Protein AF-A0A962HTV7-F1 (afdb_monomer)

Nearest PDB structures (foldseek):
  1p5q-assembly1_A  TM=6.324E-01  e=2.168E-01  Homo sapiens
  2nc9-assembly1_A  TM=6.480E-01  e=4.205E-01  Homo sapiens
  4gcn-assembly2_B  TM=6.660E-01  e=2.260E+00  Caenorhabditis elegans
  7kw7-assembly1_E  TM=5.83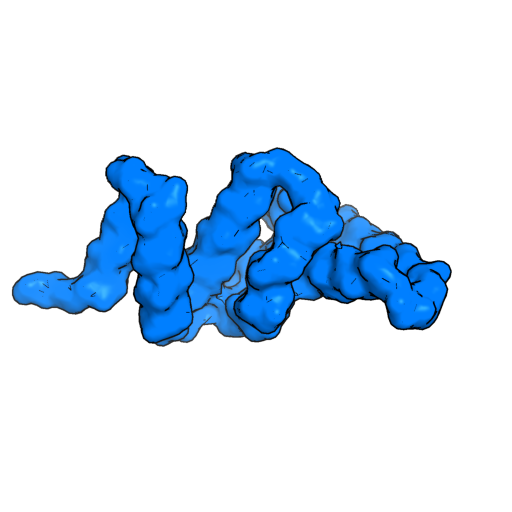3E-01  e=1.843E+00  Homo sapiens
  7aoi-assembly1_BE  TM=5.319E-01  e=8.501E+00  Trypanosoma brucei

Structure (mmCIF, N/CA/C/O backbone):
data_AF-A0A962HTV7-F1
#
_entry.id   AF-A0A962HTV7-F1
#
loop_
_atom_site.group_PDB
_atom_site.id
_atom_site.type_symbol
_atom_site.label_atom_id
_atom_site.label_alt_id
_atom_site.label_comp_id
_atom_site.label_asym_id
_atom_site.label_entity_id
_atom_site.label_seq_id
_atom_site.pdbx_PDB_ins_code
_atom_site.Cartn_x
_atom_site.Cartn_y
_atom_site.Cartn_z
_atom_site.occupancy
_atom_site.B_iso_or_equiv
_atom_site.auth_seq_id
_atom_site.auth_comp_id
_atom_site.auth_asym_id
_atom_site.auth_atom_id
_atom_site.pdbx_PDB_model_num
ATOM 1 N N . HIS A 1 1 ? 0.666 6.417 -7.016 1.00 88.81 1 HIS A N 1
ATOM 2 C CA . HIS A 1 1 ? -0.487 7.275 -6.655 1.00 88.81 1 HIS A CA 1
ATOM 3 C C . HIS A 1 1 ? -1.393 7.569 -7.860 1.00 88.81 1 HIS A C 1
ATOM 5 O O . HIS A 1 1 ? -2.599 7.475 -7.695 1.00 88.81 1 HIS A O 1
ATOM 11 N N . TYR A 1 2 ? -0.875 7.818 -9.074 1.00 94.69 2 TYR A N 1
ATOM 12 C CA . TYR A 1 2 ? -1.712 7.952 -10.287 1.00 94.69 2 TYR A CA 1
ATOM 13 C C . TYR A 1 2 ? -2.654 6.764 -10.548 1.00 94.69 2 TYR A C 1
ATOM 15 O O . TYR A 1 2 ? -3.833 6.977 -10.811 1.00 94.69 2 TYR A O 1
ATOM 23 N N . VAL A 1 3 ? -2.175 5.520 -10.400 1.00 96.19 3 VAL A N 1
ATOM 24 C CA . VAL A 1 3 ? -3.024 4.314 -10.500 1.00 96.19 3 VAL A CA 1
ATOM 25 C C . VAL A 1 3 ? -4.220 4.380 -9.545 1.00 96.19 3 VAL A C 1
ATOM 27 O O . VAL A 1 3 ? -5.345 4.097 -9.948 1.00 96.19 3 VAL A O 1
ATOM 30 N N . LEU A 1 4 ? -3.992 4.819 -8.302 1.00 96.00 4 LEU A N 1
ATOM 31 C CA . LEU A 1 4 ? -5.054 4.985 -7.311 1.00 96.00 4 LEU A CA 1
ATOM 32 C C . LEU A 1 4 ? -6.074 6.042 -7.752 1.00 96.00 4 LEU A C 1
ATOM 34 O O . LEU A 1 4 ? -7.269 5.802 -7.631 1.00 96.00 4 LEU A O 1
ATOM 38 N N . ALA A 1 5 ? -5.616 7.178 -8.286 1.00 96.81 5 ALA A N 1
ATOM 39 C CA . ALA A 1 5 ? -6.492 8.243 -8.775 1.00 96.81 5 ALA A CA 1
ATOM 40 C C . ALA A 1 5 ? -7.346 7.788 -9.972 1.00 96.81 5 ALA A C 1
ATOM 42 O O . ALA A 1 5 ? -8.553 8.018 -9.992 1.00 96.81 5 ALA A O 1
ATOM 43 N N . LEU A 1 6 ? -6.747 7.081 -10.938 1.00 97.50 6 LEU A N 1
ATOM 44 C CA . LEU A 1 6 ? -7.475 6.500 -12.071 1.00 97.50 6 LEU A CA 1
ATOM 45 C C . LEU A 1 6 ? -8.525 5.492 -11.591 1.00 97.50 6 LEU A C 1
ATOM 47 O O . LEU A 1 6 ? -9.695 5.595 -11.947 1.00 97.50 6 LEU A O 1
ATOM 51 N N . ALA A 1 7 ? -8.137 4.552 -10.732 1.00 95.94 7 ALA A N 1
ATOM 52 C CA . ALA A 1 7 ? -9.064 3.563 -10.196 1.00 95.94 7 ALA A CA 1
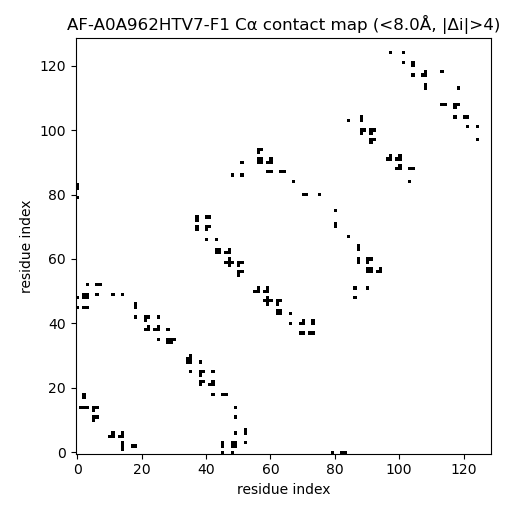ATOM 53 C C . ALA A 1 7 ? -10.171 4.196 -9.331 1.00 95.94 7 ALA A C 1
ATOM 55 O O . ALA A 1 7 ? -11.315 3.748 -9.367 1.00 95.94 7 ALA A O 1
ATOM 56 N N . ALA A 1 8 ? -9.880 5.270 -8.590 1.00 94.81 8 ALA A N 1
ATOM 57 C CA . ALA A 1 8 ? -10.894 6.041 -7.870 1.00 94.81 8 ALA A CA 1
ATOM 58 C C . ALA A 1 8 ? -11.913 6.703 -8.813 1.00 94.81 8 ALA A C 1
ATOM 60 O O . ALA A 1 8 ? -13.091 6.753 -8.477 1.00 94.81 8 ALA A O 1
ATOM 61 N N . ALA A 1 9 ? -11.484 7.124 -10.004 1.00 97.25 9 ALA A N 1
ATOM 62 C CA . ALA A 1 9 ? -12.346 7.675 -11.049 1.00 97.25 9 ALA A CA 1
ATOM 63 C C . ALA A 1 9 ? -13.038 6.605 -11.925 1.00 97.25 9 ALA A C 1
ATOM 65 O O . ALA A 1 9 ? -13.575 6.937 -12.978 1.00 97.25 9 ALA A O 1
ATOM 66 N N . GLY A 1 10 ? -12.978 5.316 -11.563 1.00 95.38 10 GLY A N 1
ATOM 67 C CA . GLY A 1 10 ? -13.535 4.217 -12.369 1.00 95.38 10 GLY A CA 1
ATOM 68 C C . GLY A 1 10 ? -12.771 3.932 -13.670 1.00 95.38 10 GLY A C 1
ATOM 69 O O . GLY A 1 10 ? -13.183 3.106 -14.482 1.00 95.38 10 GLY A O 1
ATOM 70 N N . ARG A 1 11 ? -11.620 4.580 -13.870 1.00 97.69 11 ARG A N 1
ATOM 71 C CA . ARG A 1 11 ? -10.777 4.520 -15.071 1.00 97.69 11 ARG A CA 1
ATOM 72 C C . ARG A 1 11 ? -9.854 3.295 -15.063 1.00 97.69 11 ARG A C 1
ATOM 74 O O . ARG A 1 11 ? -8.638 3.401 -15.236 1.00 97.69 11 ARG A O 1
ATOM 81 N N . TYR A 1 12 ? -10.431 2.112 -14.850 1.00 95.75 12 TYR A N 1
ATOM 82 C CA . TYR A 1 12 ? -9.683 0.864 -14.661 1.00 95.75 12 TYR A CA 1
ATOM 83 C C . TYR A 1 12 ? -8.871 0.448 -15.888 1.00 95.75 12 TYR A C 1
ATOM 85 O O . TYR A 1 12 ? -7.762 -0.051 -15.734 1.00 95.75 12 TYR A O 1
ATOM 93 N N . GLN A 1 13 ? -9.361 0.705 -17.104 1.00 96.88 13 GLN A N 1
ATOM 94 C CA . GLN A 1 13 ? -8.603 0.405 -18.322 1.00 96.88 13 GLN A CA 1
ATOM 95 C C . GLN A 1 13 ? -7.285 1.191 -18.378 1.00 96.88 13 GLN A C 1
ATOM 97 O O . GLN A 1 13 ? -6.234 0.606 -18.627 1.00 96.88 13 GLN A O 1
ATOM 102 N N . GLN A 1 14 ? -7.311 2.498 -18.087 1.00 97.69 14 GLN A N 1
ATOM 103 C CA . GLN A 1 14 ? -6.086 3.305 -18.053 1.00 97.69 14 GLN A CA 1
ATOM 104 C C . GLN A 1 14 ? -5.178 2.916 -16.882 1.00 97.69 14 GLN A C 1
ATOM 106 O O . GLN A 1 14 ? -3.958 2.901 -17.029 1.00 97.69 14 GLN A O 1
ATOM 111 N N . ALA A 1 15 ? -5.757 2.571 -15.731 1.00 96.81 15 ALA A N 1
ATOM 112 C CA . ALA A 1 15 ? -4.986 2.117 -14.580 1.00 96.81 15 ALA A CA 1
ATOM 113 C C . ALA A 1 15 ? -4.248 0.792 -14.864 1.00 96.81 15 ALA A C 1
ATOM 115 O O . ALA A 1 15 ? -3.066 0.668 -14.548 1.00 96.81 15 ALA A O 1
ATOM 116 N N . ASN A 1 16 ? -4.915 -0.159 -15.525 1.00 96.00 16 ASN A N 1
ATOM 117 C CA . ASN A 1 16 ? -4.320 -1.422 -15.963 1.00 96.00 16 ASN A CA 1
ATOM 118 C C . ASN A 1 16 ? -3.258 -1.214 -17.051 1.00 96.00 16 ASN A C 1
ATOM 120 O O . ASN A 1 16 ? -2.215 -1.860 -17.005 1.00 96.00 16 ASN A O 1
ATOM 124 N N . ALA A 1 17 ? -3.480 -0.291 -17.993 1.00 96.69 17 ALA A N 1
ATOM 125 C CA . ALA A 1 17 ? -2.478 0.060 -18.999 1.00 96.69 17 ALA A CA 1
ATOM 126 C C . ALA A 1 17 ? -1.202 0.633 -18.357 1.00 96.69 17 ALA A C 1
ATOM 128 O O . ALA A 1 17 ? -0.097 0.254 -18.741 1.00 96.69 17 ALA A O 1
ATOM 129 N N . LEU A 1 18 ? -1.344 1.484 -17.334 1.00 95.44 18 LEU A N 1
ATOM 130 C CA . LEU A 1 18 ? -0.204 2.005 -16.579 1.00 95.44 18 LEU A CA 1
ATOM 131 C C . LEU A 1 18 ? 0.526 0.896 -15.808 1.00 95.44 18 LEU A C 1
ATOM 133 O O . LEU A 1 18 ? 1.751 0.846 -15.844 1.00 95.44 18 LEU A O 1
ATOM 137 N N . LEU A 1 19 ? -0.201 -0.016 -15.151 1.00 94.81 19 LEU A N 1
ATOM 138 C CA . LEU A 1 19 ? 0.411 -1.180 -14.498 1.00 94.81 19 LEU A CA 1
ATOM 139 C C . LEU A 1 19 ? 1.182 -2.046 -15.504 1.00 94.81 19 LEU A C 1
ATOM 141 O O . LEU A 1 19 ? 2.302 -2.459 -15.213 1.00 94.81 19 LEU A O 1
ATOM 145 N N . LYS A 1 20 ? 0.605 -2.300 -16.683 1.00 94.50 20 LYS A N 1
ATOM 146 C CA . LYS A 1 20 ? 1.284 -3.046 -17.744 1.00 94.50 20 LYS A CA 1
ATOM 147 C C . LYS A 1 20 ? 2.580 -2.353 -18.164 1.00 94.50 20 LYS A C 1
ATOM 149 O O . LYS A 1 20 ? 3.619 -2.995 -18.146 1.00 94.50 20 LYS A O 1
ATOM 154 N N . ALA A 1 21 ? 2.544 -1.051 -18.439 1.00 92.81 21 ALA A N 1
ATOM 155 C CA . ALA A 1 21 ? 3.743 -0.297 -18.805 1.00 92.81 21 ALA A CA 1
ATOM 156 C C . ALA A 1 21 ? 4.833 -0.348 -17.714 1.00 92.81 21 ALA A C 1
ATOM 158 O O . ALA A 1 21 ? 6.016 -0.461 -18.023 1.00 92.81 21 ALA A O 1
ATOM 159 N N . VAL A 1 22 ? 4.441 -0.308 -16.434 1.00 91.19 22 VAL A N 1
ATOM 160 C CA . VAL A 1 22 ? 5.371 -0.456 -15.302 1.00 91.19 22 VAL A CA 1
ATOM 161 C C . VAL A 1 22 ? 6.019 -1.845 -15.276 1.00 91.19 22 VAL A C 1
ATOM 163 O O . VAL A 1 22 ? 7.219 -1.938 -15.025 1.00 91.19 22 VAL A O 1
ATOM 166 N N . ARG A 1 23 ? 5.257 -2.910 -15.552 1.00 89.81 23 ARG A N 1
ATOM 167 C CA . ARG A 1 23 ? 5.780 -4.285 -15.617 1.00 89.81 23 ARG A CA 1
ATOM 168 C C . ARG A 1 23 ? 6.697 -4.492 -16.819 1.00 89.81 23 ARG A C 1
ATOM 170 O O . ARG A 1 23 ? 7.797 -4.997 -16.641 1.00 89.81 23 ARG A O 1
ATOM 177 N N . ASP A 1 24 ? 6.292 -4.019 -17.994 1.00 89.62 24 ASP A N 1
ATOM 178 C CA . ASP A 1 24 ? 7.098 -4.106 -19.217 1.00 89.62 24 ASP A CA 1
ATOM 179 C C . ASP A 1 24 ? 8.453 -3.392 -19.026 1.00 89.62 24 ASP A C 1
ATOM 181 O O . ASP A 1 24 ? 9.501 -3.886 -19.435 1.00 89.62 24 ASP A O 1
ATOM 185 N N . HIS A 1 25 ? 8.461 -2.251 -18.327 1.00 84.00 25 HIS A N 1
ATOM 186 C CA . HIS A 1 25 ? 9.700 -1.559 -17.967 1.00 84.00 25 HIS A CA 1
ATOM 187 C C . HIS A 1 25 ? 10.551 -2.338 -16.950 1.00 84.00 25 HIS A C 1
ATOM 189 O O . HIS A 1 25 ? 11.777 -2.283 -17.009 1.00 84.00 25 HIS A O 1
ATOM 195 N N . ALA A 1 26 ? 9.921 -3.063 -16.020 1.00 82.38 26 ALA A N 1
ATOM 196 C CA . ALA A 1 26 ? 10.622 -3.894 -15.044 1.00 82.38 26 ALA A CA 1
ATOM 197 C C . ALA A 1 26 ? 11.347 -5.077 -15.697 1.00 82.38 26 ALA A C 1
ATOM 199 O O . ALA A 1 26 ? 12.463 -5.394 -15.297 1.00 82.38 26 ALA A O 1
ATOM 200 N N . GLU A 1 27 ? 10.733 -5.699 -16.703 1.00 82.12 27 GLU A N 1
ATOM 201 C CA . GLU A 1 27 ? 11.319 -6.812 -17.464 1.00 82.12 27 GLU A CA 1
ATOM 202 C C . GLU A 1 27 ? 12.517 -6.375 -18.318 1.00 82.12 27 GLU A C 1
ATOM 204 O O . GLU A 1 27 ? 13.414 -7.169 -18.579 1.00 82.12 27 GLU A O 1
ATOM 209 N N . ALA A 1 28 ? 12.568 -5.100 -18.711 1.00 82.00 28 ALA A N 1
ATOM 210 C CA . ALA A 1 28 ? 13.695 -4.524 -19.439 1.00 82.00 28 ALA A CA 1
ATOM 211 C C . ALA A 1 28 ? 14.869 -4.097 -18.530 1.00 82.00 28 ALA A C 1
ATOM 213 O O . ALA A 1 28 ? 15.894 -3.630 -19.035 1.00 82.00 28 ALA A O 1
ATOM 214 N N . ALA A 1 29 ? 14.734 -4.201 -17.202 1.00 73.94 29 ALA A N 1
ATOM 215 C CA . ALA A 1 29 ? 15.764 -3.764 -16.265 1.00 73.94 29 ALA A CA 1
ATOM 216 C C . ALA A 1 29 ? 16.917 -4.789 -16.167 1.00 73.94 29 ALA A C 1
ATOM 218 O O . ALA A 1 29 ? 16.657 -5.988 -16.086 1.00 73.94 29 ALA A O 1
ATOM 219 N N . PRO A 1 30 ? 18.190 -4.351 -16.102 1.00 71.62 30 PRO A N 1
ATOM 220 C CA . PRO A 1 30 ? 19.320 -5.262 -15.934 1.00 71.62 30 PRO A CA 1
ATOM 221 C C . PRO A 1 30 ? 19.273 -6.015 -14.598 1.00 71.62 30 PRO A C 1
ATOM 223 O O . PRO A 1 30 ? 19.010 -5.415 -13.544 1.00 71.62 30 PRO A O 1
ATOM 226 N N . ASP A 1 31 ? 19.607 -7.307 -14.637 1.00 70.62 31 ASP A N 1
ATOM 227 C CA . ASP A 1 31 ? 19.686 -8.162 -13.453 1.00 70.62 31 ASP A CA 1
ATOM 228 C C . ASP A 1 31 ? 20.672 -7.614 -12.403 1.00 70.62 31 ASP A C 1
ATOM 230 O O . ASP A 1 31 ? 21.729 -7.074 -12.724 1.00 70.62 31 ASP A O 1
ATOM 234 N N . GLN A 1 32 ? 20.317 -7.779 -11.121 1.00 64.75 32 GLN A N 1
ATOM 235 C CA . GLN A 1 32 ? 21.125 -7.427 -9.933 1.00 64.75 32 GLN A CA 1
ATOM 236 C C . GLN A 1 32 ? 21.332 -5.923 -9.654 1.00 64.75 32 GLN A C 1
ATOM 238 O O . GLN A 1 32 ? 22.230 -5.543 -8.903 1.00 64.75 32 GLN A O 1
ATOM 243 N N . THR A 1 33 ? 20.469 -5.051 -10.181 1.00 75.81 33 THR A N 1
ATOM 244 C CA . THR A 1 33 ? 20.556 -3.595 -9.962 1.00 75.81 33 THR A CA 1
ATOM 245 C C . THR A 1 33 ? 19.479 -3.047 -9.018 1.00 75.81 33 THR A C 1
ATOM 247 O O . THR A 1 33 ? 18.406 -3.629 -8.840 1.00 75.81 33 THR A O 1
ATOM 250 N N . ILE A 1 34 ? 19.724 -1.857 -8.451 1.00 80.31 34 ILE A N 1
ATOM 251 C CA . ILE A 1 34 ? 18.700 -1.071 -7.734 1.00 80.31 34 ILE A CA 1
ATOM 252 C C . ILE A 1 34 ? 17.473 -0.833 -8.629 1.00 80.31 34 ILE A C 1
ATOM 254 O O . ILE A 1 34 ? 16.349 -0.833 -8.134 1.00 80.31 34 ILE A O 1
ATOM 258 N N . ALA A 1 35 ? 17.668 -0.693 -9.946 1.00 81.06 35 ALA A N 1
ATOM 259 C CA . ALA A 1 35 ? 16.579 -0.509 -10.900 1.00 81.06 35 ALA A CA 1
ATOM 260 C C . ALA A 1 35 ? 15.596 -1.691 -10.893 1.00 81.06 35 ALA A C 1
ATOM 262 O O . ALA A 1 35 ? 14.388 -1.465 -10.858 1.00 81.06 35 ALA A O 1
ATOM 263 N N . LEU A 1 36 ? 16.090 -2.933 -10.824 1.00 82.75 36 LEU A N 1
ATOM 264 C CA . LEU A 1 36 ? 15.239 -4.121 -10.724 1.00 82.75 36 LEU A CA 1
ATOM 265 C C . LEU A 1 36 ? 14.406 -4.117 -9.433 1.00 82.75 36 LEU A C 1
ATOM 267 O O . LEU A 1 36 ? 13.203 -4.380 -9.464 1.00 82.75 36 LEU A O 1
ATOM 271 N N . VAL A 1 37 ? 15.022 -3.786 -8.292 1.00 84.94 37 VAL A N 1
ATOM 272 C CA . VAL A 1 37 ? 14.313 -3.692 -7.003 1.00 84.94 37 VAL A CA 1
ATOM 273 C C . VAL A 1 37 ? 13.229 -2.617 -7.073 1.00 84.94 37 VAL A C 1
ATOM 275 O O . VAL A 1 37 ? 12.064 -2.901 -6.795 1.00 84.94 37 VAL A O 1
ATOM 278 N N . THR A 1 38 ? 13.576 -1.411 -7.522 1.00 87.00 38 THR A N 1
ATOM 279 C CA . THR A 1 38 ? 12.639 -0.295 -7.708 1.00 87.00 38 THR A CA 1
ATOM 280 C C . THR A 1 38 ? 11.482 -0.682 -8.630 1.00 87.00 38 THR A C 1
ATOM 282 O O . THR A 1 38 ? 10.325 -0.399 -8.320 1.00 87.00 38 THR A O 1
ATOM 285 N N . ALA A 1 39 ? 11.747 -1.390 -9.727 1.00 87.06 39 ALA A N 1
ATOM 286 C CA . ALA A 1 39 ? 10.711 -1.799 -10.665 1.00 87.06 39 ALA A CA 1
ATOM 287 C C . ALA A 1 39 ? 9.758 -2.862 -10.082 1.00 87.06 39 ALA A C 1
ATOM 289 O O . ALA A 1 39 ? 8.539 -2.767 -10.265 1.00 87.06 39 ALA A O 1
ATOM 290 N N . ARG A 1 40 ? 10.277 -3.821 -9.301 1.00 87.81 40 ARG A N 1
ATOM 291 C CA . ARG A 1 40 ? 9.462 -4.814 -8.573 1.00 87.81 40 ARG A CA 1
ATOM 292 C C . ARG A 1 40 ? 8.580 -4.154 -7.515 1.00 87.81 40 ARG A C 1
ATOM 294 O O . ARG A 1 40 ? 7.385 -4.442 -7.457 1.00 87.81 40 ARG A O 1
ATOM 301 N N . VAL A 1 41 ? 9.139 -3.231 -6.729 1.00 93.50 41 VAL A N 1
ATOM 302 C CA . VAL A 1 41 ? 8.392 -2.464 -5.719 1.00 93.50 41 VAL A CA 1
ATOM 303 C C . VAL A 1 41 ? 7.300 -1.622 -6.387 1.00 93.50 41 VAL A C 1
ATOM 305 O O . VAL A 1 41 ? 6.157 -1.627 -5.930 1.00 93.50 41 VAL A O 1
ATOM 308 N N . ASN A 1 42 ? 7.613 -0.944 -7.495 1.00 93.75 42 ASN A N 1
ATOM 309 C CA . ASN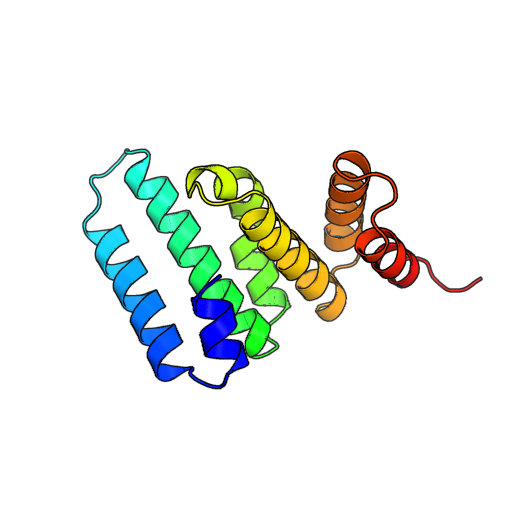 A 1 42 ? 6.648 -0.118 -8.220 1.00 93.75 42 ASN A CA 1
ATOM 310 C C . ASN A 1 42 ? 5.506 -0.958 -8.811 1.00 93.75 42 ASN A C 1
ATOM 312 O O . ASN A 1 42 ? 4.340 -0.579 -8.702 1.00 93.75 42 ASN A O 1
ATOM 316 N N . SER A 1 43 ? 5.828 -2.119 -9.387 1.00 93.56 43 SER A N 1
ATOM 317 C CA . SER A 1 43 ? 4.840 -3.054 -9.935 1.00 93.56 43 SER A CA 1
ATOM 318 C C . SER A 1 43 ? 3.889 -3.567 -8.852 1.00 93.56 43 SER A C 1
ATOM 320 O O . SER A 1 43 ? 2.672 -3.464 -9.011 1.00 93.56 43 SER A O 1
ATOM 322 N N . ALA A 1 44 ? 4.436 -4.047 -7.728 1.00 94.94 44 ALA A N 1
ATOM 323 C CA . ALA A 1 44 ? 3.652 -4.540 -6.596 1.00 94.94 44 ALA A CA 1
ATOM 324 C C . ALA A 1 44 ? 2.731 -3.451 -6.030 1.00 94.94 44 ALA A C 1
ATOM 326 O O . ALA A 1 44 ? 1.552 -3.692 -5.775 1.00 94.94 44 ALA A O 1
ATOM 327 N N . LEU A 1 45 ? 3.248 -2.228 -5.891 1.00 96.38 45 LEU A N 1
ATOM 328 C CA . LEU A 1 45 ? 2.472 -1.101 -5.397 1.00 96.38 45 LEU A CA 1
ATOM 329 C C . LEU A 1 45 ? 1.351 -0.709 -6.366 1.00 96.38 45 LEU A C 1
ATOM 331 O O . LEU A 1 45 ? 0.224 -0.485 -5.934 1.00 96.38 45 LEU A O 1
ATOM 335 N N . CYS A 1 46 ? 1.624 -0.638 -7.671 1.00 96.62 46 CYS A N 1
ATOM 336 C CA . CYS A 1 46 ? 0.600 -0.316 -8.666 1.00 96.62 46 CYS A CA 1
ATOM 337 C C . CYS A 1 46 ? -0.535 -1.351 -8.663 1.00 96.62 46 CYS A C 1
ATOM 339 O O . CYS A 1 46 ? -1.706 -0.974 -8.642 1.00 96.62 46 CYS A O 1
ATOM 341 N N . GLU A 1 47 ? -0.201 -2.639 -8.622 1.00 97.44 47 GLU A N 1
ATOM 342 C CA . GLU A 1 47 ? -1.186 -3.719 -8.549 1.00 97.44 47 GLU A CA 1
ATOM 343 C C . GLU A 1 47 ? -2.008 -3.665 -7.256 1.00 97.44 47 GLU A C 1
ATOM 345 O O . GLU A 1 47 ? -3.238 -3.723 -7.292 1.00 97.44 47 GLU A O 1
ATOM 350 N N . ALA A 1 48 ? -1.352 -3.463 -6.113 1.00 97.94 48 ALA A N 1
ATOM 351 C CA . ALA A 1 48 ? -2.032 -3.364 -4.830 1.00 97.94 48 ALA A CA 1
ATOM 352 C C . ALA A 1 48 ? -3.034 -2.201 -4.779 1.00 97.94 48 ALA A C 1
ATOM 354 O O . ALA A 1 48 ? -4.120 -2.346 -4.225 1.00 97.94 48 ALA A O 1
ATOM 355 N N . LEU A 1 49 ? -2.716 -1.053 -5.390 1.00 97.94 49 LEU A N 1
ATOM 356 C CA . LEU A 1 49 ? -3.633 0.091 -5.442 1.00 97.94 49 LEU A CA 1
ATOM 357 C C . LEU A 1 49 ? -4.901 -0.209 -6.257 1.00 97.94 49 LEU A C 1
ATOM 359 O O . LEU A 1 49 ? -5.970 0.295 -5.911 1.00 97.94 49 LEU A O 1
ATOM 363 N N . LEU A 1 50 ? -4.809 -1.028 -7.309 1.00 97.75 50 LEU A N 1
ATOM 364 C CA . LEU A 1 50 ? -5.980 -1.492 -8.061 1.00 97.75 50 LEU A CA 1
ATOM 365 C C . LEU A 1 50 ? -6.844 -2.423 -7.213 1.00 97.75 50 LEU A C 1
ATOM 367 O O . LEU A 1 50 ? -8.048 -2.198 -7.081 1.00 97.75 50 LEU A O 1
ATOM 371 N N . LEU A 1 51 ? -6.217 -3.420 -6.589 1.00 98.00 51 LEU A N 1
ATOM 372 C CA . LEU A 1 51 ? -6.891 -4.393 -5.731 1.00 98.00 51 LEU A CA 1
ATOM 373 C C . LEU A 1 51 ? -7.586 -3.723 -4.545 1.00 98.00 51 LEU A C 1
ATOM 375 O O . LEU A 1 51 ? -8.735 -4.042 -4.244 1.00 98.00 51 LEU A O 1
ATOM 379 N N . PHE A 1 52 ? -6.941 -2.731 -3.932 1.00 98.38 52 PHE A N 1
ATOM 380 C CA . PHE A 1 52 ? -7.526 -1.936 -2.858 1.00 98.38 52 PHE A CA 1
ATOM 381 C C 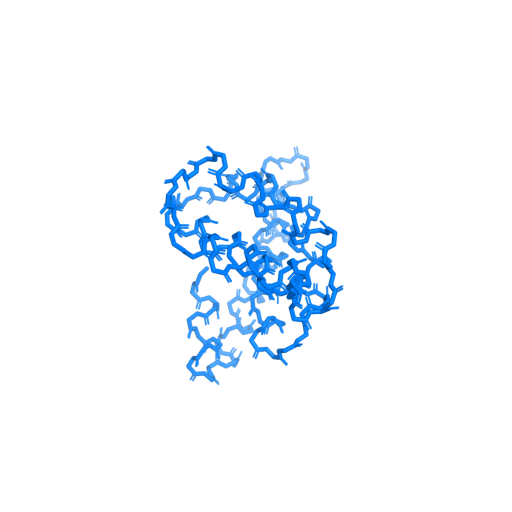. PHE A 1 52 ? -8.819 -1.247 -3.300 1.00 98.38 52 PHE A C 1
ATOM 383 O O . PHE A 1 52 ? -9.817 -1.242 -2.578 1.00 98.38 52 PHE A O 1
ATOM 390 N N . ARG A 1 53 ? -8.831 -0.678 -4.512 1.00 96.94 53 ARG A N 1
ATOM 391 C CA . ARG A 1 53 ? -10.021 -0.023 -5.075 1.00 96.94 53 ARG A CA 1
ATOM 392 C C . ARG A 1 53 ? -11.127 -1.004 -5.440 1.00 96.94 53 ARG A C 1
ATOM 394 O O . ARG A 1 53 ? -12.292 -0.636 -5.337 1.00 96.94 53 ARG A O 1
ATOM 401 N N . GLN A 1 54 ? -10.768 -2.233 -5.790 1.00 96.38 54 GLN A N 1
ATOM 402 C CA . GLN A 1 54 ? -11.700 -3.331 -6.050 1.00 96.38 54 GLN A CA 1
ATOM 403 C C . GLN A 1 54 ? -12.194 -4.023 -4.767 1.00 96.38 54 GLN A C 1
ATOM 405 O O . GLN A 1 54 ? -13.024 -4.921 -4.841 1.00 96.38 54 GLN A O 1
ATOM 410 N N . GLY A 1 55 ? -11.701 -3.624 -3.588 1.00 97.19 55 GLY A N 1
ATOM 411 C CA . GLY A 1 55 ? -12.082 -4.221 -2.307 1.00 97.19 55 GLY A CA 1
ATOM 412 C C . GLY A 1 55 ? -11.327 -5.506 -1.955 1.00 97.19 55 GLY A C 1
ATOM 413 O O . GLY A 1 55 ? -11.607 -6.103 -0.916 1.00 97.19 55 GLY A O 1
ATOM 414 N N . ASN A 1 56 ? -10.332 -5.915 -2.750 1.00 98.19 56 ASN A N 1
ATOM 415 C CA . ASN A 1 56 ? -9.463 -7.044 -2.423 1.00 98.19 56 ASN A CA 1
ATOM 416 C C . ASN A 1 56 ? -8.364 -6.612 -1.436 1.00 98.19 56 ASN A C 1
ATOM 418 O O . ASN A 1 56 ? -7.184 -6.438 -1.763 1.00 98.19 56 ASN A O 1
ATOM 422 N N . ASN A 1 57 ? -8.796 -6.380 -0.199 1.00 98.38 57 ASN A N 1
ATOM 423 C CA . ASN A 1 57 ? -7.970 -5.796 0.847 1.00 98.38 57 ASN A CA 1
ATOM 424 C C . ASN A 1 57 ? -6.882 -6.761 1.347 1.00 98.38 57 ASN A C 1
ATOM 426 O O . ASN A 1 57 ? -5.749 -6.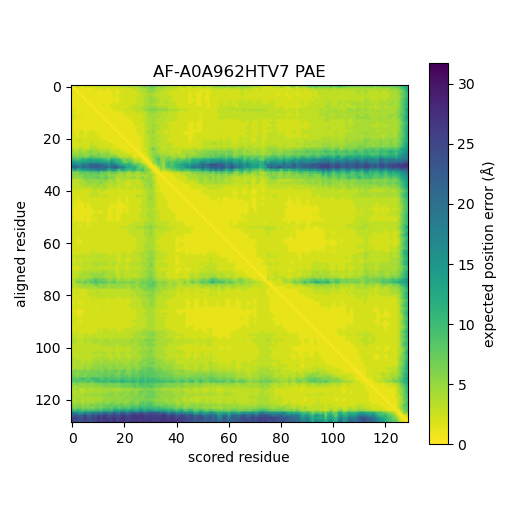336 1.546 1.00 98.38 57 ASN A O 1
ATOM 430 N N . ALA A 1 58 ? -7.179 -8.058 1.480 1.00 98.12 58 ALA A N 1
ATOM 431 C CA . ALA A 1 58 ? -6.184 -9.051 1.895 1.00 98.12 58 ALA A CA 1
ATOM 432 C C . ALA A 1 58 ? -5.016 -9.121 0.898 1.00 98.12 58 ALA A C 1
ATOM 434 O O . ALA A 1 58 ? -3.857 -8.981 1.287 1.00 98.12 58 ALA A O 1
ATOM 435 N N . ARG A 1 59 ? -5.314 -9.194 -0.408 1.00 98.44 59 ARG A N 1
ATOM 436 C CA . ARG A 1 59 ? -4.271 -9.220 -1.441 1.00 98.44 59 ARG A CA 1
ATOM 437 C C . ARG A 1 59 ? -3.484 -7.912 -1.525 1.00 98.44 59 ARG A C 1
ATOM 439 O O . ARG A 1 59 ? -2.286 -7.930 -1.790 1.00 98.44 59 ARG A O 1
ATOM 446 N N . THR A 1 60 ? -4.132 -6.777 -1.255 1.00 98.56 60 THR A N 1
ATOM 447 C CA . THR A 1 60 ? -3.444 -5.479 -1.132 1.00 98.56 60 THR A CA 1
ATOM 448 C C . THR A 1 60 ? -2.355 -5.540 -0.058 1.00 98.56 60 THR A C 1
ATOM 450 O O . THR A 1 60 ? -1.227 -5.101 -0.290 1.00 98.56 60 THR A O 1
ATOM 453 N N . VAL A 1 61 ? -2.675 -6.115 1.106 1.00 98.44 61 VAL A N 1
ATOM 454 C CA . VAL A 1 61 ? -1.731 -6.265 2.221 1.00 98.44 61 VAL A CA 1
ATOM 455 C C . VAL A 1 61 ? -0.588 -7.212 1.860 1.00 98.44 61 VAL A C 1
ATOM 457 O O . VAL A 1 61 ? 0.568 -6.885 2.125 1.00 98.44 61 VAL A O 1
ATOM 460 N N . GLU A 1 62 ? -0.888 -8.341 1.218 1.00 98.19 62 GLU A N 1
ATOM 461 C CA . GLU A 1 62 ? 0.119 -9.311 0.764 1.00 98.19 62 GLU A CA 1
ATOM 462 C C . GLU A 1 62 ? 1.130 -8.709 -0.217 1.00 98.19 62 GLU A C 1
ATOM 464 O O . GLU A 1 62 ? 2.304 -9.072 -0.184 1.00 98.19 62 GLU A O 1
ATOM 469 N N . LEU A 1 63 ? 0.698 -7.780 -1.073 1.00 97.81 63 LEU A N 1
ATOM 470 C CA . LEU A 1 63 ? 1.575 -7.139 -2.052 1.00 97.81 63 LEU A CA 1
ATOM 471 C C . LEU A 1 63 ? 2.413 -6.008 -1.453 1.00 97.81 63 LEU A C 1
ATOM 473 O O . LEU A 1 63 ? 3.602 -5.916 -1.748 1.00 97.81 63 LEU A O 1
ATOM 477 N N . ILE A 1 64 ? 1.822 -5.142 -0.623 1.00 97.44 64 ILE A N 1
ATOM 478 C CA . ILE A 1 64 ? 2.538 -3.975 -0.078 1.00 97.44 64 ILE A CA 1
ATOM 479 C C . ILE A 1 64 ? 3.396 -4.362 1.131 1.00 97.44 64 ILE A C 1
ATOM 481 O O . ILE A 1 64 ? 4.506 -3.854 1.276 1.00 97.44 64 ILE A O 1
ATOM 485 N N . GLY A 1 65 ? 2.915 -5.255 2.000 1.00 96.19 65 GLY A N 1
ATOM 486 C CA . GLY A 1 65 ? 3.572 -5.611 3.261 1.00 96.19 65 GLY A CA 1
ATOM 487 C C . GLY A 1 65 ? 5.058 -5.976 3.114 1.00 96.19 65 GLY A C 1
ATOM 488 O O . GLY A 1 65 ? 5.885 -5.346 3.780 1.00 96.19 65 GLY A O 1
ATOM 489 N N . PRO A 1 66 ? 5.427 -6.920 2.224 1.00 95.25 66 PRO A N 1
ATOM 490 C CA . PRO A 1 66 ? 6.817 -7.337 2.018 1.00 95.25 66 PRO A CA 1
ATOM 491 C C . PRO A 1 66 ? 7.733 -6.235 1.473 1.00 95.25 66 PRO A C 1
ATOM 493 O O . PRO A 1 66 ? 8.930 -6.234 1.753 1.00 95.25 66 PRO A O 1
ATOM 496 N N . VAL A 1 67 ? 7.187 -5.285 0.708 1.00 94.50 67 VAL A N 1
ATOM 497 C CA . VAL A 1 67 ? 7.964 -4.225 0.042 1.00 94.50 67 VAL A CA 1
ATOM 498 C C . VAL A 1 67 ? 7.868 -2.870 0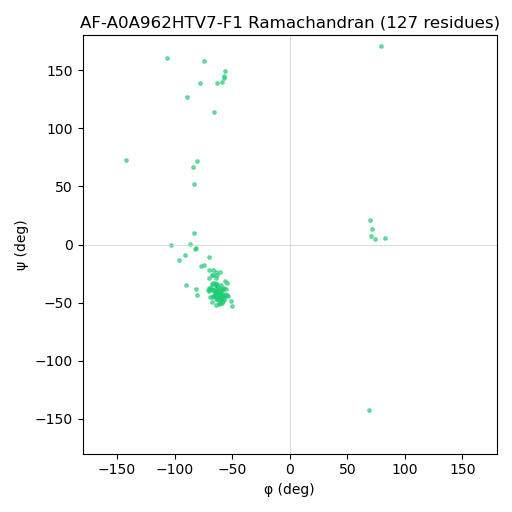.740 1.00 94.50 67 VAL A C 1
ATOM 500 O O . VAL A 1 67 ? 8.503 -1.914 0.303 1.00 94.50 67 VAL A O 1
ATOM 503 N N . ARG A 1 68 ? 7.116 -2.764 1.842 1.00 94.44 68 ARG A N 1
ATOM 504 C CA . ARG A 1 68 ? 6.818 -1.498 2.527 1.00 94.44 68 ARG A CA 1
ATOM 505 C C . ARG A 1 68 ? 8.068 -0.664 2.824 1.00 94.44 68 ARG A C 1
ATOM 507 O O . ARG A 1 68 ? 8.111 0.517 2.498 1.00 94.44 68 ARG A O 1
ATOM 514 N N . ALA A 1 69 ? 9.099 -1.282 3.402 1.00 92.00 69 ALA A N 1
ATOM 515 C CA . ALA A 1 69 ? 10.353 -0.600 3.737 1.00 92.00 69 ALA A CA 1
ATOM 516 C C . ALA A 1 69 ? 11.142 -0.143 2.493 1.00 92.00 69 ALA A C 1
ATOM 518 O O . ALA A 1 69 ? 11.957 0.770 2.573 1.00 92.00 69 ALA A O 1
ATOM 519 N N . GLN A 1 70 ? 10.890 -0.754 1.335 1.00 93.62 70 GLN A N 1
ATOM 520 C CA . GLN A 1 70 ? 11.567 -0.460 0.073 1.00 93.62 70 GLN A CA 1
ATOM 521 C C . GLN A 1 70 ? 10.843 0.614 -0.749 1.00 93.62 70 GLN A C 1
ATOM 523 O O . GLN A 1 70 ? 11.414 1.121 -1.708 1.00 93.62 70 GLN A O 1
ATOM 528 N N . ILE A 1 71 ? 9.626 1.030 -0.372 1.00 93.50 71 ILE A N 1
ATOM 529 C CA . ILE A 1 71 ? 8.857 2.070 -1.088 1.00 93.50 71 ILE A CA 1
ATOM 530 C C . ILE A 1 71 ? 9.649 3.381 -1.214 1.00 93.50 71 ILE A C 1
ATOM 532 O O . ILE A 1 71 ? 9.522 4.093 -2.206 1.00 93.50 71 ILE A O 1
ATOM 536 N N . GLN A 1 72 ? 10.513 3.686 -0.247 1.00 91.25 72 GLN A N 1
ATOM 537 C CA . GLN A 1 72 ? 11.409 4.845 -0.295 1.00 91.25 72 GLN A CA 1
ATOM 538 C C . GLN A 1 72 ? 12.390 4.840 -1.480 1.00 91.25 72 GLN A C 1
ATOM 540 O O . GLN A 1 72 ? 12.813 5.912 -1.905 1.00 91.25 72 GLN A O 1
ATOM 545 N N . LEU A 1 73 ? 12.704 3.668 -2.048 1.00 90.50 73 LEU A N 1
ATOM 546 C CA . LEU A 1 73 ? 13.568 3.527 -3.226 1.00 90.50 73 LEU A CA 1
ATOM 547 C C . LEU A 1 73 ? 12.909 4.047 -4.509 1.00 90.50 73 LEU A C 1
ATOM 549 O O . LEU A 1 73 ? 13.609 4.405 -5.450 1.00 90.50 73 LEU A O 1
ATOM 553 N N . LEU A 1 74 ? 11.574 4.139 -4.543 1.00 88.44 74 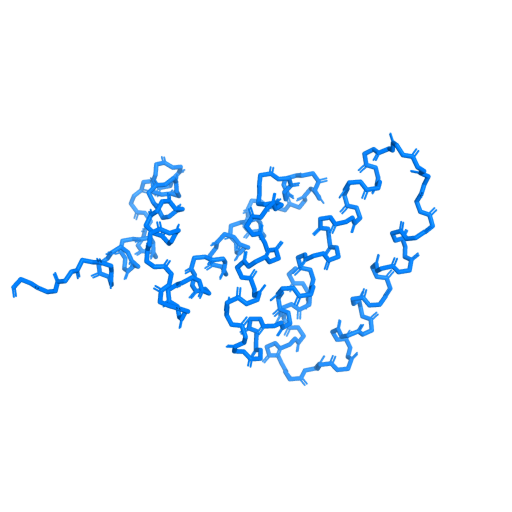LEU A N 1
ATOM 554 C CA . LEU A 1 74 ? 10.841 4.716 -5.676 1.00 88.44 74 LEU A CA 1
ATOM 555 C C . LEU A 1 74 ? 11.026 6.238 -5.789 1.00 88.44 74 LEU A C 1
ATOM 557 O O . LEU A 1 74 ? 10.588 6.844 -6.766 1.00 88.44 74 LEU A O 1
ATOM 561 N N . GLY A 1 75 ? 11.612 6.871 -4.769 1.00 86.38 75 GLY A N 1
ATOM 562 C CA . GLY A 1 75 ? 11.596 8.317 -4.614 1.00 86.38 75 GLY A CA 1
ATOM 563 C C . GLY A 1 75 ? 10.190 8.832 -4.291 1.00 86.38 75 GLY A C 1
ATOM 564 O O . GLY A 1 75 ? 9.432 8.225 -3.530 1.00 86.38 75 GLY A O 1
ATOM 565 N N . GLY A 1 76 ? 9.842 9.992 -4.846 1.00 86.88 76 GLY A N 1
ATOM 566 C CA . GLY A 1 76 ? 8.550 10.633 -4.614 1.00 86.88 76 GLY A CA 1
ATOM 567 C C . GLY A 1 76 ? 8.448 11.389 -3.286 1.00 86.88 76 GLY A C 1
ATOM 568 O O . GLY A 1 76 ? 9.318 11.339 -2.405 1.00 86.88 76 GLY A O 1
ATOM 569 N N . SER A 1 77 ? 7.358 12.137 -3.144 1.00 91.25 77 SER A N 1
ATOM 570 C CA . SER A 1 77 ? 7.157 13.025 -2.000 1.00 91.25 77 SER A CA 1
ATOM 571 C C . SER A 1 77 ? 6.815 12.255 -0.725 1.00 91.25 77 SER A C 1
ATOM 573 O O . SER A 1 77 ? 6.299 11.134 -0.758 1.00 91.25 77 SER A O 1
ATOM 575 N N . HIS A 1 78 ? 7.063 12.883 0.428 1.00 89.50 78 HIS A N 1
ATOM 576 C CA . HIS A 1 78 ? 6.643 12.333 1.716 1.00 89.50 78 HIS A CA 1
ATOM 577 C C . HIS A 1 78 ? 5.139 12.059 1.753 1.00 89.50 78 HIS A C 1
ATOM 579 O O . HIS A 1 78 ? 4.745 11.018 2.262 1.00 89.50 78 HIS A O 1
ATOM 585 N N . ALA A 1 79 ? 4.321 12.933 1.158 1.00 91.19 79 ALA A N 1
ATOM 586 C CA . ALA A 1 79 ? 2.872 12.758 1.070 1.00 91.19 79 ALA A CA 1
ATOM 587 C C . ALA A 1 79 ? 2.464 11.526 0.239 1.00 91.19 79 ALA A C 1
ATOM 589 O O . ALA A 1 79 ? 1.531 10.818 0.599 1.00 91.19 79 ALA A O 1
ATOM 590 N N . GLN A 1 80 ? 3.175 11.222 -0.851 1.00 92.94 80 GLN A N 1
ATOM 591 C CA . GLN A 1 80 ? 2.891 10.026 -1.654 1.00 92.94 80 GLN A CA 1
ATOM 592 C C . GLN A 1 80 ? 3.203 8.743 -0.885 1.00 92.94 80 GLN A C 1
ATOM 594 O O . GLN A 1 80 ? 2.401 7.815 -0.890 1.00 92.94 80 GLN A O 1
ATOM 599 N N . ARG A 1 81 ? 4.355 8.699 -0.209 1.00 92.31 81 ARG A N 1
ATOM 600 C CA . ARG A 1 81 ? 4.736 7.562 0.641 1.00 92.31 81 ARG A CA 1
ATOM 601 C C . ARG A 1 81 ? 3.755 7.380 1.791 1.00 92.31 81 ARG A C 1
ATOM 603 O O . ARG A 1 81 ? 3.375 6.259 2.109 1.00 92.31 81 ARG A O 1
ATOM 610 N N . ASP A 1 82 ? 3.307 8.499 2.345 1.00 92.94 82 ASP A N 1
ATOM 611 C CA . ASP A 1 82 ? 2.316 8.528 3.403 1.00 92.94 82 ASP A CA 1
ATOM 612 C C . ASP A 1 82 ? 1.005 7.861 2.999 1.00 92.94 82 ASP A C 1
ATOM 614 O O . ASP A 1 82 ? 0.521 6.973 3.693 1.00 92.94 82 ASP A O 1
ATOM 618 N N . LEU A 1 83 ? 0.498 8.226 1.824 1.00 95.12 83 LEU A N 1
ATOM 619 C CA . LEU A 1 83 ? -0.703 7.648 1.239 1.00 95.12 83 LEU A CA 1
ATOM 620 C C . LEU A 1 83 ? -0.603 6.123 1.072 1.00 95.12 83 LEU A C 1
ATOM 622 O O . LEU A 1 83 ? -1.593 5.421 1.260 1.00 95.12 83 LEU A O 1
ATOM 626 N N . PHE A 1 84 ? 0.566 5.583 0.720 1.00 96.25 84 PHE A N 1
ATOM 627 C CA . PHE A 1 84 ? 0.734 4.132 0.569 1.00 96.25 84 PHE A CA 1
ATOM 628 C C . PHE A 1 84 ? 0.683 3.395 1.909 1.00 96.25 84 PHE A C 1
ATOM 630 O O . PHE A 1 84 ? 0.087 2.321 1.991 1.00 96.25 84 PHE A O 1
ATOM 637 N N . ASP A 1 85 ? 1.242 3.991 2.961 1.00 95.38 85 ASP A N 1
ATOM 638 C CA . ASP A 1 85 ? 1.108 3.475 4.324 1.00 95.38 85 ASP A CA 1
ATOM 639 C C . ASP A 1 85 ? -0.350 3.532 4.811 1.00 95.38 85 ASP A C 1
ATOM 641 O O . ASP A 1 85 ? -0.822 2.586 5.444 1.00 95.38 85 ASP A O 1
ATOM 645 N N . GLU A 1 86 ? -1.088 4.600 4.491 1.00 96.75 86 GLU A N 1
ATOM 646 C CA . GLU A 1 86 ? -2.517 4.694 4.820 1.00 96.75 86 GLU A CA 1
ATOM 647 C C . GLU A 1 86 ? -3.343 3.628 4.103 1.00 96.75 86 GLU A C 1
ATOM 649 O O . GLU A 1 86 ? -4.184 2.984 4.730 1.00 96.75 86 GLU A O 1
ATOM 654 N N . VAL A 1 87 ? -3.075 3.395 2.813 1.00 98.06 87 VAL A N 1
ATOM 655 C CA . VAL A 1 87 ? -3.715 2.320 2.041 1.00 98.06 87 VAL A CA 1
ATOM 656 C C . VAL A 1 87 ? -3.425 0.958 2.664 1.00 98.06 87 VAL A C 1
ATOM 658 O O . VAL A 1 87 ? -4.351 0.168 2.830 1.00 98.06 87 VAL A O 1
ATOM 661 N N . LEU A 1 88 ? -2.173 0.679 3.035 1.00 98.06 88 LEU A N 1
ATOM 662 C CA . LEU A 1 88 ? -1.790 -0.591 3.652 1.00 98.06 88 LEU A CA 1
ATOM 663 C C . LEU A 1 88 ? -2.547 -0.842 4.960 1.00 98.06 88 LEU A C 1
ATOM 665 O O . LEU A 1 88 ? -3.109 -1.919 5.163 1.00 98.06 88 LEU A O 1
ATOM 669 N N . VAL A 1 89 ? -2.573 0.154 5.844 1.00 97.88 89 VAL A N 1
ATOM 670 C CA . VAL A 1 89 ? -3.274 0.064 7.128 1.00 97.88 89 VAL A CA 1
ATOM 671 C C . VAL A 1 89 ? -4.779 -0.083 6.918 1.00 97.88 89 VAL A C 1
ATOM 673 O O . VAL A 1 89 ? -5.398 -0.953 7.522 1.00 97.88 89 VAL A O 1
ATOM 676 N N . GLU A 1 90 ? -5.379 0.735 6.056 1.00 97.94 90 GLU A N 1
ATOM 677 C CA . GLU A 1 90 ? -6.815 0.680 5.781 1.00 97.94 90 GLU A CA 1
ATOM 678 C C . GLU A 1 90 ? -7.212 -0.663 5.151 1.00 97.94 90 GLU A C 1
ATOM 680 O O . GLU A 1 90 ? -8.235 -1.234 5.525 1.00 97.94 90 GLU A O 1
ATOM 685 N N . ALA A 1 91 ? -6.393 -1.210 4.250 1.00 98.31 91 ALA A N 1
ATOM 686 C CA . ALA A 1 91 ? -6.594 -2.545 3.701 1.00 98.31 91 ALA A CA 1
ATOM 687 C C . ALA A 1 91 ? -6.517 -3.619 4.799 1.00 98.31 91 ALA A C 1
ATOM 689 O O . ALA A 1 91 ? -7.397 -4.471 4.886 1.00 98.31 91 ALA A O 1
ATOM 690 N N . ALA A 1 92 ? -5.525 -3.551 5.690 1.00 98.06 92 ALA A N 1
ATOM 691 C CA . ALA A 1 92 ? -5.407 -4.493 6.801 1.00 98.06 92 ALA A CA 1
ATOM 692 C C . ALA A 1 92 ? -6.627 -4.448 7.732 1.00 98.06 92 ALA A C 1
ATOM 694 O O . ALA A 1 92 ? -7.168 -5.496 8.074 1.00 98.06 92 ALA A O 1
ATOM 695 N N . LEU A 1 93 ? -7.118 -3.252 8.065 1.00 96.62 93 LEU A N 1
ATOM 696 C CA . LEU A 1 93 ? -8.334 -3.081 8.862 1.00 96.62 93 LEU A CA 1
ATOM 697 C C . LEU A 1 93 ? -9.560 -3.694 8.177 1.00 96.62 93 LEU A C 1
ATOM 699 O O . LEU A 1 93 ? -10.291 -4.458 8.798 1.00 96.62 93 LEU A O 1
ATOM 703 N N . ARG A 1 94 ? -9.767 -3.411 6.886 1.00 96.75 94 ARG A N 1
ATOM 704 C CA . ARG A 1 94 ? -10.903 -3.957 6.121 1.00 96.75 94 ARG A CA 1
ATOM 705 C C . ARG A 1 94 ? -10.834 -5.469 5.928 1.00 96.75 94 ARG A C 1
ATOM 707 O O . ARG A 1 94 ? -11.867 -6.098 5.742 1.00 96.75 94 ARG A O 1
ATOM 714 N N . ALA A 1 95 ? -9.632 -6.038 5.941 1.00 96.94 95 ALA A N 1
ATOM 715 C CA . ALA A 1 95 ? -9.405 -7.475 5.844 1.00 96.94 95 ALA A CA 1
ATOM 716 C C . ALA A 1 95 ? -9.456 -8.197 7.207 1.00 96.94 95 ALA A C 1
ATOM 718 O O . ALA A 1 95 ? -9.231 -9.402 7.248 1.00 96.94 95 ALA A O 1
ATOM 719 N N . GLY A 1 96 ? -9.697 -7.490 8.321 1.00 95.88 96 GLY A N 1
ATOM 720 C CA . GLY A 1 96 ? -9.665 -8.075 9.669 1.00 95.88 96 GLY A CA 1
ATOM 721 C C . GLY A 1 96 ? -8.257 -8.432 10.169 1.00 95.88 96 GLY A C 1
ATOM 722 O O . GLY A 1 96 ? -8.098 -9.129 11.168 1.00 95.88 96 GLY A O 1
ATOM 723 N N . LEU A 1 97 ? -7.206 -7.948 9.501 1.00 96.06 97 LEU A N 1
ATOM 724 C CA . LEU A 1 97 ? -5.803 -8.194 9.843 1.00 96.06 97 LEU A CA 1
ATOM 725 C C . LEU A 1 97 ? -5.338 -7.212 10.931 1.00 96.06 97 LEU A C 1
ATOM 727 O O . LEU A 1 97 ? -4.504 -6.331 10.699 1.00 96.06 97 LEU A O 1
ATOM 731 N N . HIS A 1 98 ? -5.906 -7.357 12.129 1.00 95.19 98 HIS A N 1
ATOM 732 C CA . HIS A 1 98 ? -5.750 -6.401 13.230 1.00 95.19 98 HIS A CA 1
ATOM 733 C C . HIS A 1 98 ? -4.312 -6.285 13.748 1.00 95.19 98 HIS A C 1
ATOM 735 O O . HIS A 1 98 ? -3.846 -5.175 13.996 1.00 95.19 98 HIS A O 1
ATOM 741 N N . GLU A 1 99 ? -3.586 -7.399 13.864 1.00 94.56 99 GLU A N 1
ATOM 742 C CA . GLU A 1 99 ? -2.199 -7.399 14.349 1.00 94.56 99 GLU A CA 1
ATOM 743 C C . GLU A 1 99 ? -1.243 -6.636 13.406 1.00 94.56 99 GLU A C 1
ATOM 745 O O . GLU A 1 99 ? -0.572 -5.695 13.852 1.00 94.56 99 GLU A O 1
ATOM 750 N N . PRO A 1 100 ? -1.209 -6.922 12.085 1.00 94.75 100 PRO A N 1
ATOM 751 C CA . PRO A 1 100 ? -0.470 -6.091 11.136 1.00 94.75 100 PRO A CA 1
ATOM 752 C C . PRO A 1 100 ? -0.885 -4.616 11.161 1.00 94.75 100 PRO A C 1
ATOM 754 O O . PRO A 1 100 ? -0.008 -3.750 11.193 1.00 94.75 100 PRO A O 1
ATOM 757 N N . ALA A 1 101 ? -2.192 -4.329 11.200 1.00 96.56 101 ALA A N 1
ATOM 758 C CA . ALA A 1 101 ? -2.706 -2.963 11.241 1.00 96.56 101 ALA A CA 1
ATOM 759 C C . ALA A 1 101 ? -2.208 -2.202 12.479 1.00 96.56 101 ALA A C 1
ATOM 761 O O . ALA A 1 101 ? -1.695 -1.090 12.345 1.00 96.56 101 ALA A O 1
ATOM 762 N N . ARG A 1 102 ? -2.287 -2.818 13.669 1.00 95.25 102 ARG A N 1
ATOM 763 C CA . ARG A 1 102 ? -1.810 -2.240 14.934 1.00 95.25 102 ARG A CA 1
ATOM 764 C C . ARG A 1 102 ? -0.326 -1.916 14.859 1.00 95.25 102 ARG A C 1
ATOM 766 O O . ARG A 1 102 ? 0.073 -0.792 15.146 1.00 95.25 102 ARG A O 1
ATOM 773 N N . ARG A 1 103 ? 0.491 -2.879 14.427 1.00 94.62 103 ARG A N 1
ATOM 774 C CA . ARG A 1 103 ? 1.945 -2.712 14.310 1.00 94.62 103 ARG A CA 1
ATOM 775 C C . ARG A 1 103 ? 2.316 -1.539 13.402 1.00 94.62 103 ARG A C 1
ATOM 777 O O . ARG A 1 103 ? 3.150 -0.718 13.784 1.00 94.62 103 ARG A O 1
ATOM 784 N N . TRP A 1 104 ? 1.713 -1.443 12.218 1.00 95.25 104 TRP A N 1
ATOM 785 C CA . TRP A 1 104 ? 2.016 -0.355 11.285 1.00 95.25 104 TRP A CA 1
ATOM 786 C C . TRP A 1 104 ? 1.503 0.995 11.778 1.00 95.25 104 TRP A C 1
ATOM 788 O O . TRP A 1 104 ? 2.240 1.972 11.678 1.00 95.25 104 TRP A O 1
ATOM 798 N N . LEU A 1 105 ? 0.310 1.055 12.377 1.00 94.56 105 LEU A N 1
ATOM 799 C CA . LEU A 1 105 ? -0.217 2.280 12.985 1.00 94.56 105 LEU A CA 1
ATOM 800 C C . LEU A 1 105 ? 0.667 2.794 14.120 1.00 94.56 105 LEU A C 1
ATOM 802 O O . LEU A 1 105 ? 0.963 3.983 14.150 1.00 94.56 105 LEU A O 1
ATOM 806 N N . THR A 1 106 ? 1.148 1.922 15.008 1.00 92.62 106 THR A N 1
ATOM 807 C CA . THR A 1 106 ? 2.061 2.317 16.091 1.00 92.62 106 THR A CA 1
ATOM 808 C C . THR A 1 106 ? 3.354 2.923 15.541 1.00 92.62 106 THR A C 1
ATOM 810 O O . THR A 1 106 ? 3.777 3.987 15.992 1.00 92.62 106 THR A O 1
ATOM 813 N N . GLN A 1 107 ? 3.953 2.305 14.516 1.00 92.12 107 GLN A N 1
ATOM 814 C CA . GLN A 1 107 ? 5.139 2.856 13.843 1.00 92.12 107 GLN A CA 1
ATOM 815 C C . GLN A 1 107 ? 4.846 4.222 13.206 1.00 92.12 107 GLN A C 1
ATOM 817 O O . GLN A 1 107 ? 5.637 5.159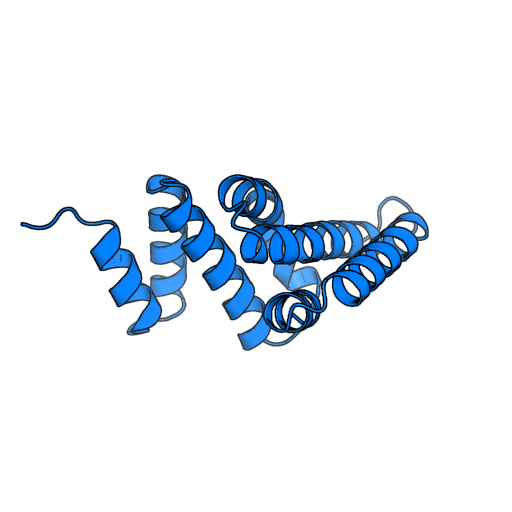 13.321 1.00 92.12 107 GLN A O 1
ATOM 822 N N . ARG A 1 108 ? 3.681 4.352 12.565 1.00 92.50 108 ARG A N 1
ATOM 823 C CA . ARG A 1 108 ? 3.220 5.595 11.944 1.00 92.50 108 ARG A CA 1
ATOM 824 C C . ARG A 1 108 ? 3.044 6.704 12.980 1.00 92.50 108 ARG A C 1
ATOM 826 O O . ARG A 1 108 ? 3.549 7.801 12.761 1.00 92.50 108 ARG A O 1
ATOM 833 N N . SER A 1 109 ? 2.402 6.417 14.112 1.00 92.00 109 SER A N 1
ATOM 834 C CA . SER A 1 109 ? 2.188 7.364 15.213 1.00 92.00 109 SER A CA 1
ATOM 835 C C . SER A 1 109 ? 3.491 7.839 15.846 1.00 92.00 109 SER A C 1
ATOM 837 O O . SER A 1 109 ? 3.599 9.016 16.171 1.00 92.00 109 SER A O 1
ATOM 839 N N . ALA A 1 110 ? 4.502 6.970 15.951 1.00 90.62 110 ALA A N 1
ATOM 840 C CA . ALA A 1 110 ? 5.831 7.372 16.411 1.00 90.62 110 ALA A CA 1
ATOM 841 C C . ALA A 1 110 ? 6.497 8.366 15.442 1.00 90.62 110 ALA A C 1
ATOM 843 O O . ALA A 1 110 ? 7.090 9.350 15.870 1.00 90.62 110 ALA A O 1
ATOM 844 N N . SER A 1 111 ? 6.351 8.148 14.130 1.00 88.12 111 SER A N 1
ATOM 845 C CA . SER A 1 111 ? 6.886 9.060 13.105 1.00 88.12 111 SER A CA 1
ATOM 846 C C . SER A 1 111 ? 6.059 10.338 12.904 1.00 88.12 111 SER A C 1
ATOM 848 O O . SER A 1 111 ? 6.545 11.301 12.313 1.00 88.12 111 SER A O 1
ATOM 850 N N . ARG A 1 112 ? 4.795 10.340 13.347 1.00 87.25 112 ARG A N 1
ATOM 851 C CA . ARG A 1 112 ? 3.825 11.431 13.163 1.00 87.25 112 ARG A CA 1
ATOM 852 C C . ARG A 1 112 ? 2.943 11.606 14.407 1.00 87.25 112 ARG A C 1
ATOM 854 O O . ARG A 1 112 ? 1.757 11.251 14.365 1.00 87.25 112 ARG A O 1
ATOM 861 N N . PRO A 1 113 ? 3.498 12.143 15.507 1.00 87.38 113 PRO A N 1
ATOM 862 C CA . PRO A 1 113 ? 2.743 12.358 16.737 1.00 87.38 113 PRO A CA 1
ATOM 863 C C . PRO A 1 113 ? 1.540 13.281 16.504 1.00 87.38 113 PRO A C 1
ATOM 865 O O . PRO A 1 113 ? 1.629 14.252 15.756 1.00 87.38 113 PRO A O 1
ATOM 868 N N . GLY A 1 114 ? 0.399 12.975 17.127 1.00 87.69 114 GLY A N 1
ATOM 869 C CA . GLY A 1 114 ? -0.811 13.807 17.047 1.00 87.69 114 GLY A CA 1
ATOM 870 C C . GLY A 1 114 ? -1.571 13.754 15.714 1.00 87.69 114 GLY A C 1
ATOM 871 O O . GLY A 1 114 ? -2.557 14.470 15.547 1.00 87.69 114 GLY A O 1
ATOM 872 N N . ASN A 1 115 ? -1.166 12.909 14.759 1.00 93.12 115 ASN A N 1
ATOM 873 C CA . ASN A 1 115 ? -1.913 12.737 13.516 1.00 93.12 115 ASN A CA 1
ATOM 874 C C . ASN A 1 115 ? -3.297 12.114 13.792 1.00 93.12 115 ASN A C 1
ATOM 876 O O . ASN A 1 115 ? -3.402 10.952 14.190 1.00 93.12 115 ASN A O 1
ATOM 880 N N . ARG A 1 116 ? -4.363 12.884 13.537 1.00 93.50 116 ARG A N 1
ATOM 881 C CA . ARG A 1 116 ? -5.751 12.470 13.797 1.00 93.50 116 ARG A CA 1
ATOM 882 C C . ARG A 1 116 ? -6.144 11.191 13.055 1.00 93.50 116 ARG A C 1
ATOM 884 O O . ARG A 1 116 ? -6.834 10.356 13.627 1.00 93.50 116 ARG A O 1
ATOM 891 N N . TRP A 1 117 ? -5.684 11.013 11.815 1.00 94.94 117 TRP A N 1
ATOM 892 C CA . TRP A 1 117 ? -5.992 9.815 11.033 1.00 94.94 117 TRP A CA 1
ATOM 893 C C . TRP A 1 117 ? -5.464 8.549 11.725 1.00 94.94 117 TRP A C 1
ATOM 895 O O . TRP A 1 117 ? -6.193 7.563 11.824 1.00 94.94 117 TRP A O 1
ATOM 905 N N . ASN A 1 118 ? -4.249 8.592 12.285 1.00 93.81 118 ASN A N 1
ATOM 906 C CA . ASN A 1 118 ? -3.686 7.471 13.043 1.00 93.81 118 ASN A CA 1
ATOM 907 C C . ASN A 1 118 ? -4.517 7.172 14.303 1.00 93.81 118 ASN A C 1
ATOM 909 O O . ASN A 1 118 ? -4.854 6.014 14.555 1.00 93.81 118 ASN A O 1
ATOM 913 N N . THR A 1 119 ? -4.878 8.205 15.072 1.00 92.50 119 THR A N 1
ATOM 914 C CA . THR A 1 119 ? -5.690 8.066 16.294 1.00 92.50 119 THR A CA 1
ATOM 915 C C . THR A 1 119 ? -7.063 7.459 15.994 1.00 92.50 119 THR A C 1
ATOM 917 O O . THR A 1 119 ? -7.464 6.493 16.644 1.00 9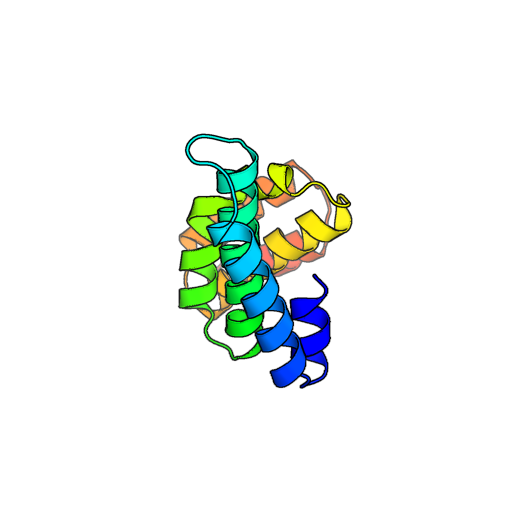2.50 119 THR A O 1
ATOM 920 N N . ASP A 1 120 ? -7.743 7.948 14.953 1.00 94.06 120 ASP A N 1
ATOM 921 C CA . ASP A 1 120 ? -9.061 7.465 14.519 1.00 94.06 120 ASP A CA 1
ATOM 922 C C . ASP A 1 120 ? -9.037 6.006 14.030 1.00 94.06 120 ASP A C 1
ATOM 924 O O . ASP A 1 120 ? -10.074 5.344 13.988 1.00 94.06 120 ASP A O 1
ATOM 928 N N . ARG A 1 121 ? -7.883 5.495 13.582 1.00 94.75 121 ARG A N 1
ATOM 929 C CA . ARG A 1 121 ? -7.723 4.090 13.173 1.00 94.75 121 ARG A CA 1
ATOM 930 C C . ARG A 1 121 ? -7.307 3.182 14.317 1.00 94.75 121 ARG A C 1
ATOM 932 O O . ARG A 1 121 ? -7.779 2.050 14.373 1.00 94.75 121 ARG A O 1
ATOM 939 N N . LEU A 1 122 ? -6.491 3.676 15.244 1.00 91.06 122 LEU A N 1
ATOM 940 C CA . LEU A 1 122 ? -6.150 2.953 16.468 1.00 91.06 122 LEU A CA 1
ATOM 941 C C . LEU A 1 122 ? -7.393 2.669 17.319 1.00 91.06 122 LEU A C 1
ATOM 943 O O . LEU A 1 122 ? -7.525 1.557 17.822 1.00 91.06 122 LEU A O 1
ATOM 947 N N . SER A 1 123 ? -8.336 3.611 17.410 1.00 90.50 123 SER A N 1
ATOM 948 C CA . SER A 1 123 ? -9.588 3.406 18.153 1.00 90.50 123 SER A CA 1
ATOM 949 C C . SER A 1 123 ? -10.469 2.288 17.585 1.00 90.50 123 SER A C 1
ATOM 951 O O . SER A 1 123 ? -11.199 1.661 18.340 1.00 90.50 123 SER A O 1
ATOM 953 N N . ARG A 1 124 ? -10.367 1.974 16.285 1.00 89.06 124 ARG A N 1
ATOM 954 C CA . ARG A 1 124 ? -11.090 0.852 15.647 1.00 89.06 124 ARG A CA 1
ATOM 955 C C . ARG A 1 124 ? -10.509 -0.518 15.996 1.00 89.06 124 ARG A C 1
ATOM 957 O O . ARG A 1 124 ? -11.159 -1.529 15.759 1.00 89.06 124 ARG A O 1
ATOM 964 N N . LEU A 1 125 ? -9.271 -0.552 16.490 1.00 86.00 125 LEU A N 1
ATOM 965 C CA . LEU A 1 125 ? -8.561 -1.771 16.882 1.00 86.00 125 LEU A CA 1
ATOM 966 C C . LEU A 1 125 ? -8.668 -2.063 18.379 1.00 86.00 125 LEU A C 1
ATOM 968 O O . LEU A 1 125 ? -8.270 -3.142 18.821 1.00 86.00 125 LEU A O 1
ATOM 972 N N . THR A 1 126 ? -9.125 -1.103 19.171 1.00 74.06 126 THR A N 1
ATOM 973 C CA . THR A 1 126 ? -9.428 -1.315 20.584 1.00 74.06 126 THR A CA 1
ATOM 974 C C . THR A 1 126 ? -10.890 -1.752 20.661 1.00 74.06 126 THR A C 1
ATOM 976 O O . THR A 1 126 ? -11.732 -1.064 20.082 1.00 74.06 126 THR A O 1
ATOM 979 N N . PRO A 1 127 ? -11.230 -2.883 21.306 1.00 52.94 127 PRO A N 1
ATOM 980 C CA . PRO A 1 127 ? -12.635 -3.173 21.569 1.00 52.94 127 PRO A CA 1
ATOM 981 C C . PRO A 1 127 ? -13.240 -2.005 22.372 1.00 52.94 127 PRO A C 1
ATOM 983 O O . PRO A 1 127 ? -12.515 -1.390 23.164 1.00 52.94 127 PRO A O 1
ATOM 986 N N . PRO A 1 128 ? -14.519 -1.644 22.146 1.00 45.44 128 PRO A N 1
ATOM 987 C CA . PRO A 1 128 ? -15.177 -0.658 22.994 1.00 45.44 128 PRO A CA 1
ATOM 988 C C . PRO A 1 128 ? -15.121 -1.117 24.465 1.00 45.44 128 PRO A C 1
ATOM 990 O O . PRO A 1 128 ? -15.063 -2.328 24.703 1.00 45.44 128 PRO A O 1
ATOM 993 N N . PRO A 1 129 ? -15.074 -0.168 25.420 1.00 47.53 129 PRO A N 1
ATOM 994 C CA . PRO A 1 129 ? -15.072 -0.479 26.847 1.00 47.53 129 PRO A CA 1
ATOM 995 C C . PRO A 1 129 ? -16.313 -1.270 27.275 1.00 47.53 129 PRO A C 1
ATOM 997 O O . PRO A 1 129 ? -17.377 -1.102 26.631 1.00 47.53 129 PRO A O 1
#

Solvent-accessible surface area (backbone atoms only — not comparable to full-atom values): 7023 Å² total; per-residue (Å²): 108,68,42,41,55,31,38,72,71,69,36,47,70,62,26,50,52,51,41,48,53,43,44,60,53,32,72,70,40,61,84,97,40,71,63,34,54,36,27,53,47,50,35,34,46,44,53,20,39,48,32,46,70,71,63,40,16,58,62,20,32,67,41,35,61,85,38,54,88,53,50,68,68,68,54,79,52,72,67,60,57,48,51,54,53,49,50,42,37,52,21,19,54,76,53,68,37,52,69,66,24,50,56,52,45,53,56,49,36,73,78,39,72,88,44,62,70,54,54,66,49,52,58,73,73,46,79,80,132

pLDDT: mean 91.46, std 9.14, range [45.44, 98.56]

Mean predicted aligned error: 4.11 Å

Secondary structure (DSSP, 8-state):
-HHHHHHHTT-HHHHHHHHHHHHHHHHTSPTTSHHHHHHHHHHHHHHHHHHHHTT-HHHHHHHHGGGGGGGGGG---HHHHHHHHHHHHHHHHHTT-HHHHHHHHHHHHHHSTT-HHHHHHHTTTSPP-

Radius of gyration: 15.36 Å; Cα contacts (8 Å, |Δi|>4): 122; chains: 1; bounding box: 36×23×46 Å

Foldseek 3Di:
DVLLVCLVVVNNVVLVVVLVVLVVLLVVDDPPDLSNLLSQQVSLLSVLSNCLSVLVLVSSLVSCVVCLVVPCSVPDDPVVNVVSLLSNLVSCVSVVVLVVNLVSLVVVCVVPPPDPSSVVSVVSSDPDD

Sequence (129 aa):
HYVLALAAAGRYQQANALLKAVRDHAEAAPDQTIALVTARVNSALCEALLLFRQGNNARTVELIGPVRAQIQLLGGSHAQRDLFDEVLVEAALRAGLHEPARRWLTQRSASRPGNRWNTDRLSRLTPPP